Protein AF-A0A7S3IYU3-F1 (afdb_monomer_lite)

pLDDT: mean 88.05, std 10.77, range [40.47, 97.81]

Sequence (136 aa):
SSQEKGIYIIDDISEAPIKENCVISRYINNPLLINGVKFDVRLYVCVTSYDPLRVYVYKEGLARFASEPYTYQTNKSNKFCHLTNYSINKKNEKYIQNLNLETDDEGNKWSLSALSRYLESIGVDMNLLWSRIYDL

Foldseek 3Di:
DPQPPPDADDPDPVPHDPPDDDDDDDAPLDADDDPQADKDKAWDKDFDDVVVTDIDTDPKTKIFTQLDGADRPPCRVPCSRRPRDCSPRVPDPSFDDPPDPVDQQDTGMHMPVNVVVVCVVVPHDVVVVVVVVVVD

Radius of gyration: 17.15 Å; chains: 1; bounding box: 47×29×46 Å

Structure (mmCIF, N/CA/C/O backbone):
data_AF-A0A7S3IYU3-F1
#
_entry.id   AF-A0A7S3IYU3-F1
#
loop_
_atom_site.group_PDB
_atom_site.id
_atom_site.type_symbol
_atom_site.label_atom_id
_atom_site.label_alt_id
_atom_site.label_comp_id
_atom_site.label_asym_id
_atom_site.label_entity_id
_atom_site.label_seq_id
_atom_site.pdbx_PDB_ins_code
_atom_site.Cartn_x
_atom_site.Cartn_y
_atom_site.Cartn_z
_atom_site.occupancy
_atom_site.B_iso_or_equiv
_atom_site.auth_seq_id
_atom_site.auth_comp_id
_atom_site.auth_asym_id
_atom_site.auth_atom_id
_atom_site.pdbx_PDB_model_num
ATOM 1 N N . SER A 1 1 ? -11.537 12.904 -8.319 1.00 40.47 1 SER A N 1
ATOM 2 C CA . SER A 1 1 ? -11.858 13.404 -6.969 1.00 40.47 1 SER A CA 1
ATOM 3 C C . SER A 1 1 ? -10.639 13.183 -6.089 1.00 40.47 1 SER A C 1
ATOM 5 O O . SER A 1 1 ? -10.296 12.037 -5.842 1.00 40.47 1 SER A O 1
ATOM 7 N N . SER A 1 2 ? -9.921 14.247 -5.716 1.00 48.09 2 SER A N 1
ATOM 8 C CA . SER A 1 2 ? -8.618 14.164 -5.017 1.00 48.09 2 SER A CA 1
ATOM 9 C C . SER A 1 2 ? -8.702 14.585 -3.547 1.00 48.09 2 SER A C 1
ATOM 11 O O . SER A 1 2 ? -7.731 15.053 -2.958 1.00 48.09 2 SER A O 1
ATOM 13 N N . GLN A 1 3 ? -9.881 14.437 -2.948 1.00 50.00 3 GLN A N 1
ATOM 14 C CA . GLN A 1 3 ? -10.073 14.504 -1.507 1.00 50.00 3 GLN A CA 1
ATOM 15 C C . GLN A 1 3 ? -10.911 13.287 -1.128 1.00 50.00 3 GLN A C 1
ATOM 17 O O . GLN A 1 3 ? -12.051 13.178 -1.558 1.00 50.00 3 GLN A O 1
ATOM 22 N N . GLU A 1 4 ? -10.331 12.366 -0.359 1.00 60.59 4 GLU A N 1
ATOM 23 C CA . GLU A 1 4 ? -10.843 11.030 0.013 1.00 60.59 4 GLU A CA 1
ATOM 24 C C . GLU A 1 4 ? -12.082 11.064 0.945 1.00 60.59 4 GLU A C 1
ATOM 26 O O . GLU A 1 4 ? -12.274 10.211 1.813 1.00 60.59 4 GLU A O 1
ATOM 31 N N . LYS A 1 5 ? -12.948 12.069 0.779 1.00 61.78 5 LYS A N 1
ATOM 32 C CA . LYS A 1 5 ? -14.342 12.038 1.217 1.00 61.78 5 LYS A CA 1
ATOM 33 C C . LYS A 1 5 ? -15.072 11.081 0.265 1.00 61.78 5 LYS A C 1
ATOM 35 O O . LYS A 1 5 ? -15.147 11.370 -0.923 1.00 61.78 5 LYS A O 1
ATOM 40 N N . GLY A 1 6 ? -15.536 9.936 0.769 1.00 77.38 6 GLY A N 1
ATOM 41 C CA . GLY A 1 6 ? -16.318 8.973 -0.023 1.00 77.38 6 GLY A CA 1
ATOM 42 C C . GLY A 1 6 ? -15.831 7.519 -0.006 1.00 77.38 6 GLY A C 1
ATOM 43 O O . GLY A 1 6 ? -16.389 6.700 -0.724 1.00 77.38 6 GLY A O 1
ATOM 44 N N . ILE A 1 7 ? -14.806 7.173 0.786 1.00 85.94 7 ILE A N 1
ATOM 45 C CA . ILE A 1 7 ? -14.443 5.763 1.015 1.00 85.94 7 ILE A CA 1
ATOM 46 C C . ILE A 1 7 ? -15.186 5.249 2.247 1.00 85.94 7 ILE A C 1
ATOM 48 O O . ILE A 1 7 ? -15.064 5.823 3.339 1.00 85.94 7 ILE A O 1
ATOM 52 N N . TYR A 1 8 ? -15.915 4.154 2.048 1.0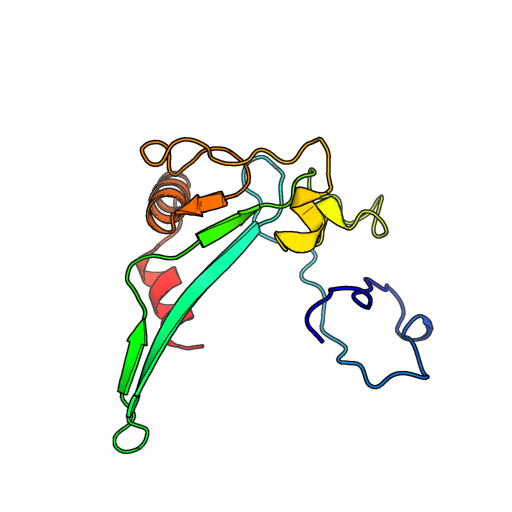0 85.94 8 TYR A N 1
ATOM 53 C CA . TYR A 1 8 ? -16.700 3.455 3.056 1.00 85.94 8 TYR A CA 1
ATOM 54 C C . TYR A 1 8 ? -16.294 1.984 3.081 1.00 85.94 8 TYR A C 1
ATOM 56 O O . TYR A 1 8 ? -15.963 1.405 2.046 1.00 85.94 8 TYR A O 1
ATOM 64 N N . ILE A 1 9 ? -16.305 1.398 4.273 1.00 88.25 9 ILE A N 1
ATOM 65 C CA . ILE A 1 9 ? -16.179 -0.044 4.468 1.00 88.25 9 ILE A CA 1
ATOM 66 C C . ILE A 1 9 ? -17.533 -0.487 4.991 1.00 88.25 9 ILE A C 1
ATOM 68 O O . ILE A 1 9 ? -17.955 -0.011 6.042 1.00 88.25 9 ILE A O 1
ATOM 72 N N . ILE A 1 10 ? -18.194 -1.339 4.220 1.00 87.94 10 ILE A N 1
ATOM 73 C CA . ILE A 1 10 ? -19.538 -1.850 4.484 1.00 87.94 10 ILE A CA 1
ATOM 74 C C . ILE A 1 10 ? -19.477 -3.371 4.584 1.00 87.94 10 ILE A C 1
ATOM 76 O O . ILE A 1 10 ? -18.608 -3.990 3.959 1.00 87.94 10 ILE A O 1
ATOM 80 N N . ASP A 1 11 ? -20.384 -3.957 5.356 1.00 87.62 11 ASP A N 1
ATOM 81 C CA . ASP A 1 11 ? -20.539 -5.415 5.439 1.00 87.62 11 ASP A CA 1
ATOM 82 C C . ASP A 1 11 ? -21.646 -5.931 4.534 1.00 87.62 11 ASP A C 1
ATOM 84 O O . ASP A 1 11 ? -21.527 -7.021 3.973 1.00 87.62 11 ASP A O 1
ATOM 88 N N . ASP A 1 12 ? -22.689 -5.124 4.359 1.00 87.69 12 ASP A N 1
ATOM 89 C CA . ASP A 1 12 ? -23.819 -5.433 3.504 1.00 87.69 12 ASP A CA 1
ATOM 90 C C . ASP A 1 12 ? -23.915 -4.436 2.346 1.00 87.69 12 ASP A C 1
ATOM 92 O O . ASP A 1 12 ? -23.717 -3.230 2.501 1.00 87.69 12 ASP A O 1
ATOM 96 N N . ILE A 1 13 ? -24.240 -4.937 1.156 1.00 87.75 13 ILE A N 1
ATOM 97 C CA . ILE A 1 13 ? -24.372 -4.107 -0.044 1.00 87.75 13 ILE A CA 1
ATOM 98 C C . ILE A 1 13 ? -25.521 -3.095 0.060 1.00 87.75 13 ILE A C 1
ATOM 100 O O . ILE A 1 13 ? -25.493 -2.070 -0.617 1.00 87.75 13 ILE A O 1
ATOM 104 N N . SER A 1 14 ? -26.509 -3.345 0.922 1.00 89.12 14 SER A N 1
ATOM 105 C CA . SER A 1 14 ? -27.594 -2.408 1.224 1.00 89.12 14 SER A CA 1
ATOM 106 C C . SER A 1 14 ? -27.112 -1.121 1.901 1.00 89.12 14 SER A C 1
ATOM 108 O O . SER A 1 14 ? -27.794 -0.102 1.813 1.00 89.12 14 SER A O 1
ATOM 110 N N . GLU A 1 15 ? -25.924 -1.128 2.512 1.00 86.19 15 GLU A N 1
ATOM 111 C CA . GLU A 1 15 ? -25.286 0.064 3.083 1.00 86.19 15 GLU A CA 1
ATOM 112 C C . GLU A 1 15 ? -24.586 0.928 2.018 1.00 86.19 15 GLU A C 1
ATOM 114 O O . GLU A 1 15 ? -24.162 2.051 2.307 1.00 86.19 15 GLU A O 1
ATOM 119 N N . ALA A 1 16 ? -24.433 0.426 0.786 1.00 84.94 16 ALA A N 1
ATOM 120 C CA . ALA A 1 16 ? -23.765 1.163 -0.276 1.00 84.94 16 ALA A CA 1
ATOM 121 C C . ALA A 1 16 ? -24.558 2.434 -0.652 1.00 84.94 16 ALA A C 1
ATOM 123 O O . ALA A 1 16 ? -25.787 2.400 -0.762 1.00 84.94 16 ALA A O 1
ATOM 124 N N . PRO A 1 17 ? -23.884 3.571 -0.905 1.00 79.75 17 PRO A N 1
ATOM 125 C CA . PRO A 1 17 ? -24.559 4.804 -1.294 1.00 79.75 17 PRO A CA 1
ATOM 126 C C . PRO A 1 17 ? -25.196 4.667 -2.688 1.00 79.75 17 PRO A C 1
ATOM 128 O O . PRO A 1 17 ? -24.528 4.768 -3.711 1.00 79.75 17 PRO A O 1
ATOM 131 N N . ILE A 1 18 ? -26.519 4.484 -2.729 1.00 75.50 18 ILE A N 1
ATOM 132 C CA . ILE A 1 18 ? -27.304 4.227 -3.957 1.00 75.50 18 ILE A CA 1
ATOM 133 C C . ILE A 1 18 ? -27.343 5.444 -4.906 1.00 75.50 18 ILE A C 1
ATOM 135 O O . ILE A 1 18 ? -27.581 5.308 -6.102 1.00 75.50 18 ILE A O 1
ATOM 139 N N . LYS A 1 19 ? -27.128 6.658 -4.383 1.00 74.38 19 LYS A N 1
ATOM 140 C CA . LYS A 1 19 ? -27.276 7.917 -5.138 1.00 74.38 19 LYS A CA 1
ATOM 141 C C . LYS A 1 19 ? -25.992 8.407 -5.811 1.00 74.38 19 LYS A C 1
ATOM 143 O O . LYS A 1 19 ? -26.024 9.438 -6.478 1.00 74.38 19 LYS A O 1
ATOM 148 N N . GLU A 1 20 ? -24.881 7.699 -5.639 1.00 78.06 20 GLU A N 1
ATOM 149 C CA . GLU A 1 20 ? -23.580 8.088 -6.178 1.00 78.06 20 GLU A CA 1
ATOM 150 C C . GLU A 1 20 ? -23.026 6.977 -7.071 1.00 78.06 20 GLU A C 1
ATOM 152 O O . GLU A 1 20 ? -23.091 5.796 -6.732 1.00 78.06 20 GLU A O 1
ATOM 157 N N . ASN A 1 21 ? -22.442 7.353 -8.212 1.00 85.31 21 ASN A N 1
ATOM 158 C CA . ASN A 1 21 ? -21.671 6.408 -9.015 1.00 85.31 21 ASN A CA 1
ATOM 159 C C . ASN A 1 21 ? -20.453 5.966 -8.198 1.00 85.31 21 ASN A C 1
ATOM 161 O O . ASN A 1 21 ? -19.535 6.757 -7.970 1.00 85.31 21 ASN A O 1
ATOM 165 N N . CYS A 1 22 ? -20.446 4.708 -7.765 1.00 86.88 22 CYS A N 1
ATOM 166 C CA . CYS A 1 22 ? -19.383 4.136 -6.950 1.00 86.88 22 CYS A CA 1
ATOM 167 C C . CYS A 1 22 ? -18.849 2.831 -7.549 1.00 86.88 22 CYS A C 1
ATOM 169 O O . CYS A 1 22 ? -19.486 2.189 -8.384 1.00 86.88 22 CYS A O 1
ATOM 171 N N . VAL A 1 23 ? -17.648 2.450 -7.114 1.00 89.44 23 VAL A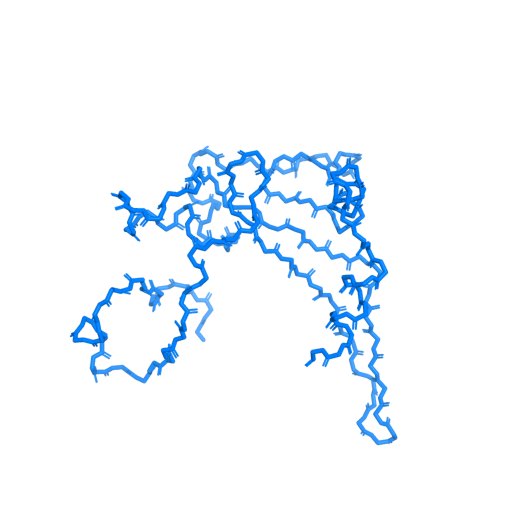 N 1
ATOM 172 C CA . VAL A 1 23 ? -17.060 1.138 -7.392 1.00 89.44 23 VAL A CA 1
ATOM 173 C C . VAL A 1 23 ? -17.092 0.340 -6.100 1.00 89.44 23 VAL A C 1
ATOM 175 O O . VAL A 1 23 ? -16.547 0.780 -5.087 1.00 89.44 23 VAL A O 1
ATOM 178 N N . ILE A 1 24 ? -17.706 -0.840 -6.145 1.00 90.44 24 ILE A N 1
ATOM 179 C CA . ILE A 1 24 ? -17.683 -1.797 -5.040 1.00 90.44 24 ILE A CA 1
ATOM 180 C C . ILE A 1 24 ? -16.527 -2.761 -5.284 1.00 90.44 24 ILE A C 1
ATOM 182 O O . ILE A 1 24 ? -16.424 -3.371 -6.347 1.00 90.44 24 ILE A O 1
ATOM 186 N N . SER A 1 25 ? -15.649 -2.894 -4.294 1.00 91.81 25 SER A N 1
ATOM 187 C CA . SER A 1 25 ? -14.517 -3.815 -4.339 1.00 91.81 25 SER A CA 1
ATOM 188 C C . SER A 1 25 ? -14.454 -4.620 -3.053 1.00 91.81 25 SER A C 1
ATOM 190 O O . SER A 1 25 ? -14.699 -4.095 -1.964 1.00 91.81 25 SER A O 1
ATOM 192 N N . ARG A 1 26 ? -14.115 -5.905 -3.178 1.00 92.75 26 ARG A N 1
ATOM 193 C CA . ARG A 1 26 ? -13.939 -6.785 -2.025 1.00 92.75 26 ARG A CA 1
ATOM 194 C C . ARG A 1 26 ? -12.808 -6.249 -1.151 1.00 92.75 26 ARG A C 1
ATOM 196 O O . ARG A 1 26 ? -11.662 -6.152 -1.587 1.00 92.75 26 ARG A O 1
ATOM 203 N N . TYR A 1 27 ? -13.128 -5.964 0.104 1.00 92.44 27 TYR A N 1
ATOM 204 C CA . TYR A 1 27 ? -12.145 -5.512 1.073 1.00 92.44 27 TYR A CA 1
ATOM 205 C C . TYR A 1 27 ? -11.184 -6.649 1.461 1.00 92.44 27 TYR A C 1
ATOM 207 O O . TYR A 1 27 ? -11.611 -7.750 1.809 1.00 92.44 27 TYR A O 1
ATOM 215 N N . ILE A 1 28 ? -9.876 -6.382 1.423 1.00 93.31 28 ILE A N 1
ATOM 216 C CA . ILE A 1 28 ? -8.845 -7.320 1.890 1.00 93.31 28 ILE A CA 1
ATOM 217 C C . ILE A 1 28 ? -8.801 -7.243 3.419 1.00 93.31 28 ILE A C 1
ATOM 219 O O . ILE A 1 28 ? -8.200 -6.332 3.991 1.00 93.31 28 ILE A O 1
ATOM 223 N N . ASN A 1 29 ? -9.480 -8.184 4.076 1.00 92.31 29 ASN A N 1
ATOM 224 C CA . ASN A 1 29 ? -9.652 -8.205 5.529 1.00 92.31 29 ASN A CA 1
ATOM 225 C C . ASN A 1 29 ? -8.469 -8.816 6.296 1.00 92.31 29 ASN A C 1
ATOM 227 O O . ASN A 1 29 ? -8.291 -8.465 7.462 1.00 92.31 29 ASN A O 1
ATOM 231 N N . ASN A 1 30 ? -7.647 -9.643 5.644 1.00 94.06 30 ASN A N 1
ATOM 232 C CA . ASN A 1 30 ? -6.422 -10.232 6.193 1.00 94.06 30 ASN A CA 1
ATOM 233 C C . ASN A 1 30 ? -5.163 -9.723 5.449 1.00 94.06 30 ASN A C 1
ATOM 235 O O . ASN A 1 30 ? -4.551 -10.484 4.697 1.00 94.06 30 ASN A O 1
ATOM 239 N N . PRO A 1 31 ? -4.818 -8.424 5.555 1.00 95.19 31 PRO A N 1
ATOM 240 C CA . PRO A 1 31 ? -3.606 -7.887 4.945 1.00 95.19 31 PRO A CA 1
ATOM 241 C C . PRO A 1 31 ? -2.355 -8.335 5.713 1.00 95.19 31 PRO A C 1
ATOM 243 O O . PRO A 1 31 ? -2.416 -8.598 6.913 1.00 95.19 31 PRO A O 1
ATOM 246 N N . LEU A 1 32 ? -1.200 -8.338 5.041 1.00 95.12 32 LEU A N 1
ATOM 247 C CA . LEU A 1 32 ? 0.084 -8.397 5.739 1.00 95.12 32 LEU A CA 1
ATOM 248 C C . LEU A 1 32 ? 0.232 -7.147 6.621 1.00 95.12 32 LEU A C 1
ATOM 250 O O . LEU A 1 32 ? -0.038 -6.030 6.173 1.00 95.12 32 LEU A O 1
ATOM 254 N N . LEU A 1 33 ? 0.654 -7.347 7.867 1.00 95.62 33 LEU A N 1
ATOM 255 C CA . LEU A 1 33 ? 0.873 -6.284 8.843 1.00 95.62 33 LEU A CA 1
ATOM 256 C C . LEU A 1 33 ? 2.352 -6.217 9.206 1.00 95.62 33 LEU A C 1
ATOM 258 O O . LEU A 1 33 ? 2.999 -7.248 9.368 1.00 95.62 33 LEU A O 1
ATOM 262 N N . ILE A 1 34 ? 2.853 -5.005 9.403 1.00 94.69 34 ILE A N 1
ATOM 263 C CA . ILE A 1 34 ? 4.183 -4.749 9.962 1.00 94.69 34 ILE A CA 1
ATOM 264 C C . ILE A 1 34 ? 3.949 -3.988 11.255 1.00 94.69 34 ILE A C 1
ATOM 266 O O . ILE A 1 34 ? 3.210 -3.008 11.259 1.00 94.69 34 ILE A O 1
ATOM 270 N N . ASN A 1 35 ? 4.498 -4.475 12.368 1.00 92.12 35 ASN A N 1
ATOM 271 C CA . ASN A 1 35 ? 4.277 -3.896 13.701 1.00 92.12 35 ASN A CA 1
ATOM 272 C C . ASN A 1 35 ? 2.784 -3.688 14.042 1.00 92.12 35 ASN A C 1
ATOM 274 O O . ASN A 1 35 ? 2.404 -2.732 14.713 1.00 92.12 35 ASN A O 1
ATOM 278 N N . GLY A 1 36 ? 1.916 -4.577 13.544 1.00 93.62 36 GLY A N 1
ATOM 279 C CA . GLY A 1 36 ? 0.471 -4.533 13.781 1.00 93.62 36 GLY A CA 1
ATOM 280 C C . GLY A 1 36 ? -0.297 -3.467 12.991 1.00 93.62 36 GLY A C 1
ATOM 281 O O . GLY A 1 36 ? -1.507 -3.351 13.177 1.00 93.62 36 GLY A O 1
ATOM 282 N N . VAL A 1 37 ? 0.348 -2.710 12.098 1.00 95.19 37 VAL A N 1
ATOM 283 C CA . VAL A 1 37 ? -0.312 -1.700 11.253 1.00 95.19 37 VAL A CA 1
ATOM 284 C C . VAL A 1 37 ? -0.412 -2.156 9.797 1.00 95.19 37 VAL A C 1
ATOM 286 O O . VAL A 1 37 ? 0.432 -2.893 9.282 1.00 95.19 37 VAL A O 1
ATOM 289 N N . LYS A 1 38 ? -1.479 -1.716 9.122 1.00 96.06 38 LYS A N 1
ATOM 290 C CA . LYS A 1 38 ? -1.696 -1.956 7.690 1.00 96.06 38 LYS A CA 1
ATOM 291 C C . LYS A 1 38 ? -0.803 -1.034 6.866 1.00 96.06 38 LYS A C 1
ATOM 293 O O . LYS A 1 38 ? -0.587 0.116 7.246 1.00 96.06 38 LYS A O 1
ATOM 298 N N . PHE A 1 39 ? -0.355 -1.500 5.705 1.00 96.50 39 PHE A N 1
ATOM 299 C CA . PHE A 1 39 ? 0.390 -0.679 4.758 1.00 96.50 39 PHE A CA 1
ATOM 300 C C . PHE A 1 39 ? -0.003 -0.965 3.308 1.00 96.50 39 PHE A C 1
ATOM 302 O O . PHE A 1 39 ? -0.644 -1.971 3.003 1.00 96.50 39 PHE A O 1
ATOM 309 N N . ASP A 1 40 ? 0.361 -0.046 2.419 1.00 96.62 40 ASP A N 1
ATOM 310 C CA . ASP A 1 40 ? 0.349 -0.257 0.973 1.00 96.62 40 ASP A CA 1
ATOM 311 C C . ASP A 1 40 ? 1.706 0.105 0.365 1.00 96.62 40 ASP A C 1
ATOM 313 O O . ASP A 1 40 ? 2.494 0.821 0.987 1.00 96.62 40 ASP A O 1
ATOM 317 N N . VAL A 1 41 ? 1.954 -0.363 -0.859 1.00 95.31 41 VAL A N 1
ATOM 318 C CA . VAL A 1 41 ? 3.159 -0.034 -1.624 1.00 95.31 41 VAL A CA 1
ATOM 319 C C . VAL A 1 41 ? 2.788 0.848 -2.811 1.00 95.31 41 VAL A C 1
ATOM 321 O O . VAL A 1 41 ? 1.936 0.507 -3.632 1.00 95.31 41 VAL A O 1
ATOM 324 N N . ARG A 1 42 ? 3.463 1.991 -2.926 1.00 95.38 42 ARG A N 1
ATOM 325 C CA . ARG A 1 42 ? 3.425 2.864 -4.093 1.00 95.38 42 ARG A CA 1
ATOM 326 C C . ARG A 1 42 ? 4.653 2.615 -4.954 1.00 95.38 42 ARG A C 1
ATOM 328 O O . ARG A 1 42 ? 5.758 2.991 -4.574 1.00 95.38 42 ARG A O 1
ATOM 335 N N . LEU A 1 43 ? 4.418 2.066 -6.138 1.00 95.69 43 LEU A N 1
ATOM 336 C CA . LEU A 1 43 ? 5.414 1.945 -7.194 1.00 95.69 43 LEU A CA 1
ATOM 337 C C . LEU A 1 43 ? 5.274 3.102 -8.183 1.00 95.69 43 LEU A C 1
ATOM 339 O O . LEU A 1 43 ? 4.169 3.602 -8.415 1.00 95.69 43 LEU A O 1
ATOM 343 N N . TYR A 1 44 ? 6.396 3.526 -8.755 1.00 95.50 44 TYR A N 1
ATOM 344 C CA . TYR A 1 44 ? 6.428 4.534 -9.808 1.00 95.50 44 TYR A CA 1
ATOM 345 C C . TYR A 1 44 ? 6.708 3.854 -11.141 1.00 95.50 44 TYR A C 1
ATOM 347 O O . TYR A 1 44 ? 7.681 3.116 -11.272 1.00 95.50 44 TYR A O 1
ATOM 355 N N . VAL A 1 45 ? 5.853 4.109 -12.127 1.00 96.25 45 VAL A N 1
ATOM 356 C CA . VAL A 1 45 ? 5.943 3.510 -13.459 1.00 96.25 45 VAL A CA 1
ATOM 357 C C . VAL A 1 45 ? 5.959 4.623 -14.502 1.00 96.25 45 VAL A C 1
ATOM 359 O O . VAL A 1 45 ? 5.153 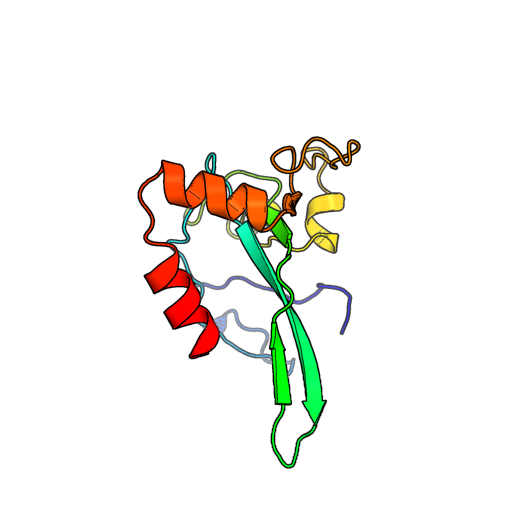5.550 -14.434 1.00 96.25 45 VAL A O 1
ATOM 362 N N . CYS A 1 46 ? 6.884 4.546 -15.455 1.00 96.94 46 CYS A N 1
ATOM 363 C CA . CYS A 1 46 ? 7.009 5.463 -16.580 1.00 96.94 46 CYS A CA 1
ATOM 364 C C . CYS A 1 46 ? 6.716 4.716 -17.881 1.00 96.94 46 CYS A C 1
ATOM 366 O O . CYS A 1 46 ? 7.394 3.743 -18.208 1.00 96.94 46 CYS A O 1
ATOM 368 N N . VAL A 1 47 ? 5.715 5.177 -18.628 1.00 97.19 47 VAL A N 1
ATOM 369 C CA . VAL A 1 47 ? 5.399 4.665 -19.965 1.00 97.19 47 VAL A CA 1
ATOM 370 C C . VAL A 1 47 ? 5.925 5.670 -20.978 1.00 97.19 47 VAL A C 1
ATOM 372 O O . VAL A 1 47 ? 5.463 6.809 -21.010 1.00 97.19 47 VAL A O 1
ATOM 375 N N . THR A 1 48 ? 6.911 5.277 -21.782 1.00 97.81 48 THR A N 1
ATOM 376 C CA . THR A 1 48 ? 7.568 6.195 -22.734 1.00 97.81 48 THR A CA 1
ATOM 377 C C . THR A 1 48 ? 7.109 5.998 -24.171 1.00 97.81 48 THR A C 1
ATOM 379 O O . THR A 1 48 ? 7.343 6.853 -25.021 1.00 97.81 48 THR A O 1
ATOM 382 N N . SER A 1 49 ? 6.471 4.870 -24.468 1.00 97.25 49 SER A N 1
ATOM 383 C CA . SER A 1 49 ? 5.992 4.536 -25.802 1.00 97.25 49 SER A CA 1
ATOM 384 C C . SER A 1 49 ? 4.842 3.547 -25.680 1.00 97.25 49 SER A C 1
ATOM 386 O O . SER A 1 49 ? 4.864 2.693 -24.796 1.00 97.25 49 SER A O 1
ATOM 388 N N . TYR A 1 50 ? 3.840 3.682 -26.544 1.00 95.56 50 TYR A N 1
ATOM 389 C CA . TYR A 1 50 ? 2.707 2.754 -26.629 1.00 95.56 50 TYR A CA 1
ATOM 390 C C . TYR A 1 50 ? 2.836 1.800 -27.818 1.00 95.56 50 TYR A C 1
ATOM 392 O O . TYR A 1 50 ? 2.279 0.708 -27.777 1.00 95.56 50 TYR A O 1
ATOM 400 N N . ASP A 1 51 ? 3.599 2.194 -28.841 1.00 94.06 51 ASP A N 1
ATOM 401 C CA . ASP A 1 51 ? 3.864 1.386 -30.026 1.00 94.06 51 ASP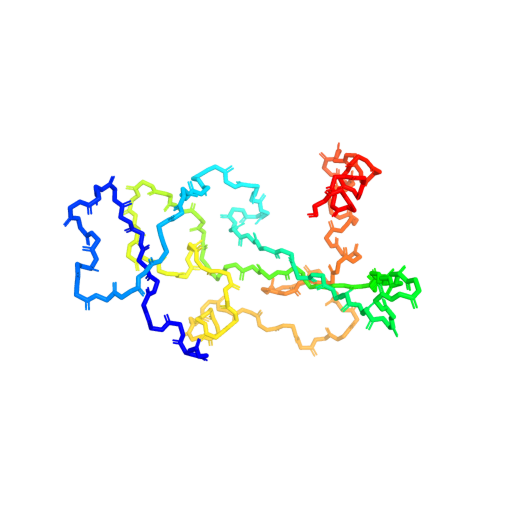 A CA 1
ATOM 402 C C . ASP A 1 51 ? 5.311 1.619 -30.525 1.00 94.06 51 ASP A C 1
ATOM 404 O O . ASP A 1 51 ? 5.605 2.670 -31.105 1.00 94.06 51 ASP A O 1
ATOM 408 N N . PRO A 1 52 ? 6.255 0.701 -30.235 1.00 95.44 52 PRO A N 1
ATOM 409 C CA . PRO A 1 52 ? 6.074 -0.465 -29.369 1.00 95.44 52 PRO A CA 1
ATOM 410 C C . PRO A 1 52 ? 5.915 -0.046 -27.900 1.00 95.44 52 PRO A C 1
ATOM 412 O O . PRO A 1 52 ? 6.539 0.917 -27.449 1.00 95.44 52 PRO A O 1
ATOM 415 N N . LEU A 1 53 ? 5.117 -0.791 -27.132 1.00 96.62 53 LEU A N 1
ATOM 416 C CA . LEU A 1 53 ? 4.914 -0.527 -25.707 1.00 96.62 53 LEU A CA 1
ATOM 417 C C . LEU A 1 53 ? 6.248 -0.580 -24.942 1.00 96.62 53 LEU A C 1
ATOM 419 O O . LEU A 1 53 ? 6.969 -1.578 -24.985 1.00 96.62 53 LEU A O 1
ATOM 423 N N . ARG A 1 54 ? 6.572 0.498 -24.221 1.00 97.19 54 ARG A N 1
ATOM 424 C CA . ARG A 1 54 ? 7.748 0.598 -23.347 1.00 97.19 54 ARG A CA 1
ATOM 425 C C . ARG A 1 54 ? 7.342 1.126 -21.9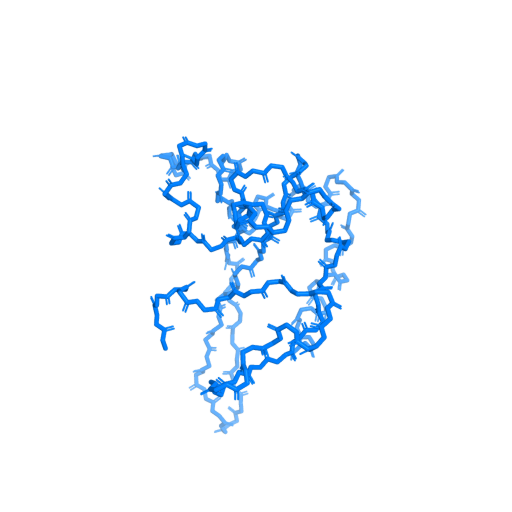80 1.00 97.19 54 ARG A C 1
ATOM 427 O O . ARG A 1 54 ? 6.939 2.284 -21.851 1.00 97.19 54 ARG A O 1
ATOM 434 N N . VAL A 1 55 ? 7.491 0.272 -20.971 1.00 96.62 55 VAL A N 1
ATOM 435 C CA . VAL A 1 55 ? 7.128 0.529 -19.574 1.00 96.62 55 VAL A CA 1
ATOM 436 C C . VAL A 1 55 ? 8.356 0.318 -18.693 1.00 96.62 55 VAL A C 1
ATOM 438 O O . VAL A 1 55 ? 9.060 -0.678 -18.832 1.00 96.62 55 VAL A O 1
ATOM 441 N N . TYR A 1 56 ? 8.614 1.254 -17.784 1.00 95.06 56 TYR A N 1
ATOM 442 C CA . TYR A 1 56 ? 9.739 1.228 -16.854 1.00 95.06 56 TYR A CA 1
ATOM 443 C C . TYR A 1 56 ? 9.212 1.346 -15.432 1.00 95.06 56 TYR A C 1
ATOM 445 O O . TYR A 1 56 ? 8.544 2.325 -15.105 1.00 95.06 56 TYR A O 1
ATOM 453 N N . VAL A 1 57 ? 9.541 0.385 -14.574 1.00 95.12 57 VAL A N 1
ATOM 454 C CA . VAL A 1 57 ? 9.278 0.479 -13.135 1.00 95.12 57 VAL A CA 1
ATOM 455 C C . VAL A 1 57 ? 10.503 1.099 -12.472 1.00 95.12 57 VAL A C 1
ATOM 457 O O . VAL A 1 57 ? 11.632 0.655 -12.687 1.00 95.12 57 VAL A O 1
ATOM 460 N N . TYR A 1 58 ? 10.301 2.169 -11.710 1.00 95.44 58 TYR A N 1
ATOM 461 C CA . TYR A 1 58 ? 11.379 2.801 -10.964 1.00 95.44 58 TYR A CA 1
ATOM 462 C C . TYR A 1 58 ? 11.861 1.871 -9.848 1.00 95.44 58 TYR A C 1
ATOM 464 O O . TYR A 1 58 ? 11.067 1.157 -9.241 1.00 95.44 58 TYR A O 1
ATOM 472 N N . LYS A 1 59 ? 13.169 1.895 -9.572 1.00 91.31 59 LYS A N 1
ATOM 473 C CA . LYS A 1 59 ? 13.791 1.000 -8.581 1.00 91.31 59 LYS A CA 1
ATOM 474 C C . LYS A 1 59 ? 13.341 1.280 -7.150 1.00 91.31 59 LYS A C 1
ATOM 476 O O . LYS A 1 59 ? 13.410 0.392 -6.313 1.00 91.31 59 LYS A O 1
ATOM 481 N N . GLU A 1 60 ? 12.896 2.505 -6.886 1.00 93.25 60 GLU A N 1
ATOM 482 C CA . GLU A 1 60 ? 12.373 2.911 -5.589 1.00 93.25 60 GLU A CA 1
ATOM 483 C C . GLU A 1 60 ? 10.868 3.153 -5.619 1.00 93.25 60 GLU A C 1
ATOM 485 O O . GLU A 1 60 ? 10.243 3.370 -6.660 1.00 93.25 60 GLU A O 1
ATOM 490 N N . GLY A 1 61 ? 10.298 3.152 -4.424 1.00 93.06 61 GLY A N 1
ATOM 491 C CA . GLY A 1 61 ? 8.884 3.352 -4.161 1.00 93.06 61 GLY A CA 1
ATOM 492 C C . GLY A 1 61 ? 8.674 3.800 -2.722 1.00 93.06 61 GLY A C 1
ATOM 493 O O . GLY A 1 61 ? 9.625 4.133 -2.017 1.00 93.06 61 GLY A O 1
ATOM 494 N N . LEU A 1 62 ? 7.418 3.815 -2.284 1.00 93.50 62 LEU A N 1
ATOM 495 C CA . LEU A 1 62 ? 7.067 4.166 -0.910 1.00 93.50 62 LEU A CA 1
ATOM 496 C C . LEU A 1 62 ? 6.157 3.103 -0.312 1.00 93.50 62 LEU A C 1
ATOM 498 O O . LEU A 1 62 ? 5.081 2.848 -0.852 1.00 93.50 62 LEU A O 1
ATOM 502 N N . ALA A 1 63 ? 6.530 2.558 0.839 1.00 94.81 63 ALA A N 1
ATOM 503 C CA . ALA A 1 63 ? 5.583 1.870 1.701 1.00 94.81 63 ALA A CA 1
ATOM 504 C C . ALA A 1 63 ? 4.885 2.909 2.584 1.00 94.81 63 ALA A C 1
ATOM 506 O O . ALA A 1 63 ? 5.538 3.752 3.200 1.00 94.81 63 ALA A O 1
ATOM 507 N N . ARG A 1 64 ? 3.554 2.899 2.620 1.00 95.12 64 ARG A N 1
ATOM 508 C CA . ARG A 1 64 ? 2.748 3.876 3.363 1.00 95.12 64 ARG A CA 1
ATOM 509 C C . ARG A 1 64 ? 1.959 3.155 4.433 1.00 95.12 64 ARG A C 1
ATOM 511 O O . ARG A 1 64 ? 1.107 2.330 4.108 1.00 95.12 64 ARG A O 1
ATOM 518 N N . PHE A 1 65 ? 2.226 3.490 5.685 1.00 95.31 65 PHE A N 1
ATOM 519 C CA . PHE A 1 65 ? 1.619 2.834 6.832 1.00 95.31 65 PHE A CA 1
ATOM 520 C C . PHE A 1 65 ? 0.426 3.630 7.347 1.00 95.31 65 PHE A C 1
ATOM 522 O O . PHE A 1 65 ? 0.427 4.864 7.374 1.00 95.31 65 PHE A O 1
ATOM 529 N N . ALA A 1 66 ? -0.587 2.898 7.792 1.00 95.00 66 ALA A N 1
ATOM 530 C CA . ALA A 1 66 ? -1.669 3.420 8.605 1.00 95.00 66 ALA A CA 1
ATOM 531 C C . ALA A 1 66 ? -1.109 3.924 9.952 1.00 95.00 66 ALA A C 1
ATOM 533 O O . ALA A 1 66 ? -0.121 3.383 10.452 1.00 95.00 66 ALA A O 1
ATOM 534 N N . SER A 1 67 ? -1.702 4.967 10.533 1.00 93.81 67 SER A N 1
ATOM 535 C CA . SER A 1 67 ? -1.232 5.550 11.800 1.00 93.81 67 SER A CA 1
ATOM 536 C C . SER A 1 67 ? -1.768 4.832 13.037 1.00 93.81 67 SER A C 1
ATOM 538 O O . SER A 1 67 ? -1.369 5.164 14.151 1.00 93.81 67 SER A O 1
ATOM 540 N N . GLU A 1 68 ? -2.676 3.867 12.868 1.00 93.81 68 GLU A N 1
ATOM 541 C CA . GLU A 1 68 ? -3.228 3.075 13.967 1.00 93.81 68 GLU A CA 1
ATOM 542 C C . GLU A 1 68 ? -3.183 1.562 13.714 1.00 93.81 68 GLU A C 1
ATOM 544 O O . GLU A 1 68 ? -3.278 1.130 12.559 1.00 93.81 68 GLU A O 1
ATOM 549 N N . PRO A 1 69 ? -3.080 0.745 14.787 1.00 93.81 69 PRO A N 1
ATOM 550 C CA . PRO A 1 69 ? -3.110 -0.711 14.694 1.00 93.81 69 PRO A CA 1
ATOM 551 C C . PRO A 1 69 ? -4.338 -1.233 13.952 1.00 93.81 69 PRO A C 1
ATOM 553 O O . PRO A 1 69 ? -5.471 -0.792 14.172 1.00 93.81 69 PRO A O 1
ATOM 556 N N . TYR A 1 70 ? -4.110 -2.206 13.077 1.00 93.88 70 TYR A N 1
ATOM 557 C CA . TYR A 1 70 ? -5.148 -2.788 12.247 1.00 93.88 70 TYR A CA 1
ATOM 558 C C . TYR A 1 70 ? -6.120 -3.630 13.074 1.00 93.88 70 TYR A C 1
ATOM 560 O O . TYR A 1 70 ? -5.728 -4.589 13.734 1.00 93.88 70 TYR A O 1
ATOM 568 N N . THR A 1 71 ? -7.410 -3.303 12.998 1.00 88.06 71 THR A N 1
ATOM 569 C CA . THR A 1 71 ? -8.475 -4.061 13.662 1.00 88.06 71 THR A CA 1
ATOM 570 C C . THR A 1 71 ? -9.693 -4.158 12.745 1.00 88.06 71 THR A C 1
ATOM 572 O O . THR A 1 71 ? -10.396 -3.184 12.516 1.00 88.06 71 THR A O 1
ATOM 575 N N . TYR A 1 72 ? -9.957 -5.341 12.178 1.00 76.88 72 TYR A N 1
ATOM 576 C CA . TYR A 1 72 ? -11.082 -5.514 11.245 1.00 76.88 72 TYR A CA 1
ATOM 577 C C . TYR A 1 72 ? -12.448 -5.617 11.939 1.00 76.88 72 TYR A C 1
ATOM 579 O O . TYR A 1 72 ? -13.454 -5.151 11.412 1.00 76.88 72 TYR A O 1
ATOM 587 N N . GLN A 1 73 ? -12.491 -6.248 13.111 1.00 69.38 73 GLN A N 1
ATOM 588 C CA . GLN A 1 73 ? -13.743 -6.678 13.742 1.00 69.38 73 GLN A CA 1
ATOM 589 C C . GLN A 1 73 ? -14.387 -5.603 14.620 1.00 69.38 73 GLN A C 1
ATOM 591 O O . GLN A 1 73 ? -15.601 -5.603 14.784 1.00 69.38 73 GLN A O 1
ATOM 596 N N . THR A 1 74 ? -13.595 -4.699 15.195 1.00 61.78 74 THR A N 1
ATOM 597 C CA . THR A 1 74 ? -14.056 -3.835 16.289 1.00 61.78 74 THR A CA 1
ATOM 598 C C . THR A 1 74 ? -14.352 -2.403 15.868 1.00 61.78 74 THR A C 1
ATOM 600 O O . THR A 1 74 ? -15.148 -1.750 16.537 1.00 61.78 74 THR A O 1
ATOM 603 N N . ASN A 1 75 ? -13.735 -1.878 14.800 1.00 68.75 75 ASN A N 1
ATOM 604 C CA . ASN A 1 75 ? -13.855 -0.450 14.503 1.00 68.75 75 ASN A CA 1
ATOM 605 C C . ASN A 1 75 ? -13.656 -0.069 13.022 1.00 68.75 75 ASN A C 1
ATOM 607 O O . ASN A 1 75 ? -12.701 0.620 12.667 1.00 68.75 75 ASN A O 1
ATOM 611 N N . LYS A 1 76 ? -14.609 -0.446 12.157 1.00 75.69 76 LYS A N 1
ATOM 612 C CA . LYS A 1 76 ? -14.593 -0.114 10.713 1.00 75.69 76 LYS A CA 1
ATOM 613 C C . LYS A 1 76 ? -14.720 1.379 10.407 1.00 75.69 76 LYS A C 1
ATOM 615 O O . LYS A 1 76 ? -14.360 1.820 9.316 1.00 75.69 76 LYS A O 1
ATOM 620 N N . SER A 1 77 ? -15.210 2.170 11.363 1.00 79.94 77 SER A N 1
ATOM 621 C CA . SER A 1 77 ? -15.285 3.627 11.226 1.00 79.94 77 SER A CA 1
ATOM 622 C C . SER A 1 77 ? -13.923 4.300 11.428 1.00 79.94 77 SER A C 1
ATOM 624 O O . SER A 1 77 ? -13.725 5.425 10.955 1.00 79.94 77 SER A O 1
ATOM 626 N N . ASN A 1 78 ? -12.958 3.609 12.049 1.00 86.44 78 ASN A N 1
ATOM 627 C CA . ASN A 1 78 ? -11.600 4.104 12.205 1.00 86.44 78 ASN A CA 1
ATOM 628 C C . ASN A 1 78 ? -10.826 4.052 10.882 1.00 86.44 78 ASN A C 1
ATOM 630 O O . ASN A 1 78 ? -10.139 3.094 10.530 1.00 86.44 78 ASN A O 1
ATOM 634 N N . LYS A 1 79 ? -10.887 5.156 10.144 1.00 88.62 79 LYS A N 1
ATOM 635 C CA . LYS A 1 79 ? -10.186 5.298 8.865 1.00 88.62 79 LYS A CA 1
ATOM 636 C C . LYS A 1 79 ? -8.663 5.233 9.002 1.00 88.62 79 LYS A C 1
ATOM 638 O O . LYS A 1 79 ? -8.007 4.890 8.025 1.00 88.62 79 LYS A O 1
ATOM 643 N N . PHE A 1 80 ? -8.109 5.527 10.179 1.00 90.81 80 PHE A N 1
ATOM 644 C CA . PHE A 1 80 ? -6.665 5.592 10.411 1.00 90.81 80 PHE A CA 1
ATOM 645 C C . PHE A 1 80 ? -5.983 4.229 10.545 1.00 90.81 80 PHE A C 1
ATOM 647 O O . PHE A 1 80 ? -4.758 4.180 10.526 1.00 90.81 80 PHE A O 1
ATOM 654 N N . CYS A 1 81 ? -6.740 3.133 10.666 1.00 92.50 81 CYS A N 1
ATOM 655 C CA . CYS A 1 81 ? -6.195 1.772 10.622 1.00 92.50 81 CYS A CA 1
ATOM 656 C C . CYS A 1 81 ? -6.488 1.062 9.287 1.00 92.50 81 CYS A C 1
ATOM 658 O O . CYS A 1 81 ? -5.738 0.183 8.859 1.00 92.50 81 CYS A O 1
ATOM 660 N N . HIS A 1 82 ? -7.566 1.448 8.595 1.00 92.19 82 HIS A N 1
ATOM 661 C CA . HIS A 1 82 ? -7.990 0.807 7.349 1.00 92.19 82 HIS A CA 1
ATOM 662 C C . HIS A 1 82 ? -7.453 1.466 6.079 1.00 92.19 82 HIS A C 1
ATOM 664 O O . HIS A 1 82 ? -7.250 0.772 5.073 1.00 92.19 82 HIS A O 1
ATOM 670 N N . LEU A 1 83 ? -7.260 2.785 6.109 1.00 92.25 83 LEU A N 1
ATOM 671 C CA . LEU A 1 83 ? -6.791 3.580 4.981 1.00 92.25 83 LEU A CA 1
ATOM 672 C C . LEU A 1 83 ? -5.353 4.008 5.250 1.00 92.25 83 LEU A C 1
ATOM 674 O O . LEU A 1 83 ? -5.039 4.549 6.302 1.00 92.25 83 LEU A O 1
ATOM 678 N N . THR A 1 84 ? -4.482 3.786 4.278 1.00 92.88 84 THR A N 1
ATOM 679 C CA . THR A 1 84 ? -3.031 4.047 4.334 1.00 92.88 84 THR A CA 1
ATOM 680 C C . THR A 1 84 ? -2.661 5.367 3.650 1.00 92.88 84 THR A C 1
ATOM 682 O O . THR A 1 84 ? -1.497 5.750 3.533 1.00 92.88 84 THR A O 1
ATOM 685 N N . ASN A 1 85 ? -3.665 6.109 3.183 1.00 90.94 85 ASN A N 1
ATOM 686 C CA . ASN A 1 85 ? -3.489 7.364 2.475 1.00 90.94 85 ASN A CA 1
ATOM 687 C C . ASN A 1 85 ? -2.853 8.424 3.379 1.00 90.94 85 ASN A C 1
ATOM 689 O O . ASN A 1 85 ? -3.313 8.680 4.495 1.00 90.94 85 ASN A O 1
ATOM 693 N N . TYR A 1 86 ? -1.831 9.106 2.861 1.00 87.31 86 TYR A N 1
ATOM 694 C CA . TYR A 1 86 ? -1.142 10.173 3.585 1.00 87.31 86 TYR A CA 1
ATOM 695 C C . TYR A 1 86 ? -2.086 11.326 3.962 1.00 87.31 86 TYR A C 1
ATOM 697 O O . TYR A 1 86 ? -2.014 11.840 5.070 1.00 87.31 86 TYR A O 1
ATOM 705 N N . SER A 1 87 ? -3.001 11.719 3.072 1.00 86.19 87 SER A N 1
ATOM 706 C CA . SER A 1 87 ? -3.990 12.786 3.302 1.00 86.19 87 SER A CA 1
ATOM 707 C C . SER A 1 87 ? -4.920 12.531 4.485 1.00 86.19 87 SER A C 1
ATOM 709 O O . SER A 1 87 ? -5.395 13.500 5.085 1.00 86.19 87 SER A O 1
ATOM 711 N N . ILE A 1 88 ? -5.176 11.260 4.803 1.00 87.81 88 ILE A N 1
ATOM 712 C CA . ILE A 1 88 ? -5.946 10.836 5.971 1.00 87.81 88 ILE A CA 1
ATOM 713 C C . ILE A 1 88 ? -5.015 10.747 7.175 1.00 87.81 88 ILE A C 1
ATOM 715 O O . ILE A 1 88 ? -5.202 11.495 8.129 1.00 87.81 88 ILE A O 1
ATOM 719 N N . ASN A 1 89 ? -3.979 9.911 7.108 1.00 90.56 89 ASN A N 1
ATOM 720 C CA . ASN A 1 89 ? -3.156 9.597 8.275 1.00 90.56 89 ASN A CA 1
ATOM 721 C C . ASN A 1 89 ? -2.386 10.800 8.818 1.00 90.56 89 ASN A C 1
ATOM 723 O O . ASN A 1 89 ? -2.295 10.929 10.026 1.00 90.56 89 ASN A O 1
ATOM 727 N N . LYS A 1 90 ? -1.958 11.758 7.982 1.00 88.69 90 LYS A N 1
ATOM 728 C CA . LYS A 1 90 ? -1.289 12.987 8.456 1.00 88.69 90 LYS A CA 1
ATOM 729 C C . LYS A 1 90 ? -2.132 13.846 9.408 1.00 88.69 90 LYS A C 1
ATOM 731 O O . LYS A 1 90 ? -1.613 14.791 9.985 1.00 88.69 90 LYS A O 1
ATOM 736 N N . LYS A 1 91 ? -3.446 13.604 9.467 1.00 88.81 91 LYS A N 1
ATOM 737 C CA . LYS A 1 91 ? -4.377 14.298 10.366 1.00 88.81 91 LYS A CA 1
ATOM 738 C C . LYS A 1 91 ? -4.504 13.607 11.724 1.00 88.81 91 LYS A C 1
ATOM 740 O O . LYS A 1 91 ? -5.142 14.171 12.603 1.00 88.81 91 LYS A O 1
ATOM 745 N N . ASN A 1 92 ? -3.978 12.393 11.872 1.00 90.38 92 ASN A N 1
ATOM 746 C CA . ASN A 1 92 ? -3.936 11.693 13.147 1.00 90.38 92 ASN A CA 1
ATOM 747 C C . ASN A 1 92 ? -2.721 12.175 13.945 1.00 90.38 92 ASN A C 1
ATOM 749 O O . ASN A 1 92 ? -1.627 12.289 13.399 1.00 90.38 92 ASN A O 1
ATOM 753 N N . GLU A 1 93 ? -2.906 12.408 15.238 1.00 89.75 93 GLU A N 1
ATOM 754 C CA . GLU A 1 93 ? -1.841 12.795 16.169 1.00 89.75 93 GLU A CA 1
ATOM 755 C C . GLU A 1 93 ? -0.755 11.716 16.305 1.00 89.75 93 GLU A C 1
ATOM 757 O O . GLU A 1 93 ? 0.400 12.031 16.566 1.00 89.75 93 GLU A O 1
ATOM 762 N N . LYS A 1 94 ? -1.103 10.443 16.073 1.00 89.00 94 LYS A N 1
ATOM 763 C CA . LYS A 1 94 ? -0.169 9.304 16.097 1.00 89.00 94 LYS A CA 1
ATOM 764 C C . LYS A 1 94 ? 0.675 9.172 14.827 1.00 89.00 94 LYS A C 1
ATOM 766 O O . LYS A 1 94 ? 1.475 8.247 14.727 1.00 89.00 94 LYS A O 1
ATOM 771 N N . TYR A 1 95 ? 0.472 10.035 13.831 1.00 88.31 95 TYR A N 1
ATOM 772 C CA . TYR A 1 95 ? 1.242 9.982 12.596 1.00 88.31 95 TYR A CA 1
ATOM 773 C C . TYR A 1 95 ? 2.666 10.487 12.814 1.00 88.31 95 TYR A C 1
ATOM 775 O O . TYR A 1 95 ? 2.892 11.645 13.161 1.00 88.31 95 TYR A O 1
ATOM 783 N N . ILE A 1 96 ? 3.631 9.624 12.526 1.00 86.38 96 ILE A N 1
ATOM 784 C CA . ILE A 1 96 ? 5.054 9.910 12.622 1.00 86.38 96 ILE A CA 1
ATOM 785 C C . ILE A 1 96 ? 5.571 10.208 11.216 1.00 86.38 96 ILE A C 1
ATOM 787 O O . ILE A 1 96 ? 5.589 9.353 10.323 1.00 86.38 96 ILE A O 1
ATOM 791 N N . GLN A 1 97 ? 5.975 11.459 11.005 1.00 81.56 97 GLN A N 1
ATOM 792 C CA . GLN A 1 97 ? 6.636 11.881 9.779 1.00 81.56 97 GLN A CA 1
ATOM 793 C C . GLN A 1 97 ? 8.123 11.526 9.842 1.00 81.56 97 GLN A C 1
ATOM 795 O O . GLN A 1 97 ? 8.791 11.904 10.799 1.00 81.56 97 GLN A O 1
ATOM 800 N N . ASN A 1 98 ? 8.658 10.909 8.785 1.00 73.88 98 ASN A N 1
ATOM 801 C CA . ASN A 1 98 ? 10.109 10.831 8.635 1.00 73.88 98 ASN A CA 1
ATOM 802 C C . ASN A 1 98 ? 10.674 12.214 8.352 1.00 73.88 98 ASN A C 1
ATOM 804 O O . ASN A 1 98 ? 10.337 12.852 7.349 1.00 73.88 98 ASN A O 1
ATOM 808 N N . LEU A 1 99 ? 11.493 12.675 9.293 1.00 69.50 99 LEU A N 1
ATOM 809 C CA . LEU A 1 99 ? 12.219 13.939 9.233 1.00 69.50 99 LEU A CA 1
ATOM 810 C C . LEU A 1 99 ? 13.671 13.739 8.793 1.00 69.50 99 LEU A C 1
ATOM 812 O O . LEU A 1 99 ? 14.312 14.708 8.396 1.00 69.50 99 LEU A O 1
ATOM 816 N N . ASN A 1 100 ? 14.173 12.504 8.837 1.00 69.56 100 ASN A N 1
ATOM 817 C CA . ASN A 1 100 ? 15.524 12.166 8.430 1.00 69.56 100 ASN A CA 1
ATOM 818 C C . ASN A 1 100 ? 15.494 11.398 7.099 1.00 69.56 100 ASN A C 1
ATOM 820 O O . ASN A 1 100 ? 14.707 10.474 6.920 1.00 69.56 100 ASN A O 1
ATOM 824 N N . LEU A 1 101 ? 16.324 11.829 6.150 1.00 62.03 101 LEU A N 1
ATOM 825 C CA . LEU A 1 101 ? 16.498 11.162 4.857 1.00 62.03 101 LEU A CA 1
ATOM 826 C C . LEU A 1 101 ? 17.400 9.925 4.966 1.00 62.03 101 LEU A C 1
ATOM 828 O O . LEU A 1 101 ? 17.389 9.093 4.065 1.00 62.03 101 LEU A O 1
ATOM 832 N N . GLU A 1 102 ? 18.175 9.820 6.047 1.00 63.66 102 GLU A N 1
ATOM 833 C CA . GLU A 1 102 ? 19.088 8.706 6.305 1.00 63.66 102 GLU A CA 1
ATOM 834 C C . GLU A 1 102 ? 18.400 7.519 6.998 1.00 63.66 102 GLU A C 1
ATOM 836 O O . GLU A 1 102 ? 18.908 6.405 6.904 1.00 63.66 102 GLU A O 1
ATOM 841 N N . THR A 1 103 ? 17.244 7.730 7.649 1.00 69.56 103 THR A N 1
ATOM 842 C CA . THR A 1 103 ? 16.423 6.655 8.236 1.00 69.56 103 THR A CA 1
ATOM 843 C C . THR A 1 103 ? 15.199 6.394 7.359 1.00 69.56 103 THR A C 1
ATOM 845 O O . THR A 1 103 ? 14.215 7.136 7.344 1.00 69.56 103 THR A O 1
ATOM 848 N N . ASP A 1 104 ? 15.282 5.340 6.548 1.00 73.25 104 ASP A N 1
ATOM 849 C CA . ASP A 1 104 ? 14.278 4.997 5.540 1.00 73.25 104 ASP A CA 1
ATOM 850 C C . ASP A 1 104 ? 13.267 3.933 6.005 1.00 73.25 104 ASP A C 1
ATOM 852 O O . ASP A 1 104 ? 12.381 3.564 5.231 1.00 73.25 104 ASP A O 1
ATOM 856 N N . ASP A 1 105 ? 13.369 3.494 7.261 1.00 74.75 105 ASP A N 1
ATOM 857 C CA . ASP A 1 105 ? 12.570 2.467 7.941 1.00 74.75 105 ASP A CA 1
ATOM 858 C C . ASP A 1 105 ? 11.868 2.974 9.220 1.00 74.75 105 ASP A C 1
ATOM 860 O O . ASP A 1 105 ? 11.348 2.196 10.022 1.00 74.75 105 ASP A O 1
ATOM 864 N N . GLU A 1 106 ? 11.783 4.292 9.404 1.00 78.00 106 GLU A N 1
ATOM 865 C CA . GLU A 1 106 ? 11.080 4.8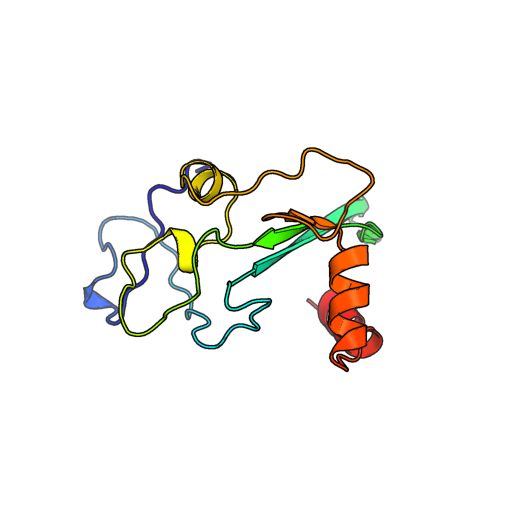98 10.537 1.00 78.00 106 GLU A CA 1
ATOM 866 C C . GLU A 1 106 ? 9.683 5.419 10.160 1.00 78.00 106 GLU A C 1
ATOM 868 O O . GLU A 1 106 ? 9.319 5.577 8.991 1.00 78.00 106 GLU A O 1
ATOM 873 N N . GLY A 1 107 ? 8.855 5.656 11.178 1.00 84.88 107 GLY A N 1
ATOM 874 C CA . GLY A 1 107 ? 7.570 6.337 11.038 1.00 84.88 107 GLY A CA 1
ATOM 875 C C . GLY A 1 107 ? 6.561 5.665 10.099 1.00 84.88 107 GLY A C 1
ATOM 876 O O . GLY A 1 107 ? 6.523 4.448 9.932 1.00 84.88 107 GLY A O 1
ATOM 877 N N . ASN A 1 108 ? 5.679 6.477 9.504 1.00 89.44 108 ASN A N 1
ATOM 878 C CA . ASN A 1 108 ? 4.569 5.991 8.675 1.00 89.44 108 ASN A CA 1
ATOM 879 C C . ASN A 1 108 ? 4.874 5.933 7.168 1.00 89.44 108 ASN A C 1
ATOM 881 O O . ASN A 1 108 ? 3.956 5.765 6.354 1.00 89.44 108 ASN A O 1
ATOM 885 N N . LYS A 1 109 ? 6.139 6.092 6.769 1.00 90.94 109 LYS A N 1
ATOM 886 C CA . LYS A 1 109 ? 6.572 6.007 5.369 1.00 90.94 109 LYS A CA 1
ATOM 887 C C . LYS A 1 109 ? 7.946 5.368 5.280 1.00 90.94 109 LYS A C 1
ATOM 889 O O . LYS A 1 109 ? 8.894 5.975 5.747 1.00 90.94 109 LYS A O 1
ATOM 894 N N . TRP A 1 110 ? 8.061 4.227 4.614 1.00 93.19 110 TRP A N 1
ATOM 895 C CA . TRP A 1 110 ? 9.366 3.623 4.333 1.00 93.19 110 TRP A CA 1
ATOM 896 C C . TRP A 1 110 ? 9.723 3.740 2.856 1.00 93.19 110 TRP A C 1
ATOM 898 O O . TRP A 1 110 ? 8.831 3.832 2.002 1.00 93.19 110 TRP A O 1
ATOM 908 N N . SER A 1 111 ? 11.020 3.701 2.551 1.00 93.19 111 SER A N 1
ATOM 909 C CA . SER A 1 111 ? 11.472 3.423 1.186 1.00 93.19 111 SER A CA 1
ATOM 910 C C . SER A 1 111 ? 11.070 2.000 0.781 1.00 93.19 111 SER A C 1
ATOM 912 O O . SER A 1 111 ? 10.802 1.129 1.618 1.00 93.19 111 SER A O 1
ATOM 914 N N . LEU A 1 112 ? 11.020 1.741 -0.524 1.00 94.25 112 LEU A N 1
ATOM 915 C CA . LEU A 1 112 ? 10.786 0.387 -1.019 1.00 94.25 112 LEU A CA 1
ATOM 916 C C . LEU A 1 112 ? 11.967 -0.529 -0.682 1.00 94.25 112 LEU A C 1
ATOM 918 O O . LEU A 1 112 ? 11.755 -1.704 -0.380 1.00 94.25 112 LEU A O 1
ATOM 922 N N . SER A 1 113 ? 13.187 0.007 -0.681 1.00 94.00 113 SER A N 1
ATOM 923 C CA . SER A 1 113 ? 14.377 -0.716 -0.230 1.00 94.00 113 SER A CA 1
ATOM 924 C C . SER A 1 113 ? 14.293 -1.143 1.239 1.00 94.00 113 SER A C 1
ATOM 926 O O . SER A 1 113 ? 14.574 -2.301 1.543 1.00 94.00 113 SER A O 1
ATOM 928 N N . ALA A 1 114 ? 13.856 -0.267 2.146 1.00 93.81 114 ALA A N 1
ATOM 929 C CA . ALA A 1 114 ? 13.639 -0.603 3.555 1.00 93.81 114 ALA A CA 1
ATOM 930 C C . ALA A 1 114 ? 12.582 -1.693 3.724 1.00 93.81 114 ALA A C 1
ATOM 932 O O . ALA A 1 114 ? 12.820 -2.689 4.408 1.00 93.81 114 ALA A O 1
ATOM 933 N N . LEU A 1 115 ? 11.444 -1.551 3.034 1.00 95.38 115 LEU A N 1
ATOM 934 C CA . LEU A 1 115 ? 10.416 -2.587 3.029 1.00 95.38 115 LEU A CA 1
ATOM 935 C C . LEU A 1 115 ? 10.967 -3.918 2.502 1.00 95.38 115 LEU A C 1
ATOM 937 O O . LEU A 1 115 ? 10.693 -4.956 3.092 1.00 95.38 115 LEU A O 1
ATOM 941 N N . SER A 1 116 ? 11.756 -3.899 1.428 1.00 94.88 116 SER A N 1
ATOM 942 C CA . SER A 1 116 ? 12.338 -5.111 0.840 1.00 94.88 116 SER A CA 1
ATOM 943 C C . SER A 1 116 ? 13.265 -5.819 1.828 1.00 94.88 116 SER A C 1
ATOM 945 O O . SER A 1 116 ? 13.072 -7.005 2.076 1.00 94.88 116 SER A O 1
ATOM 947 N N . ARG A 1 117 ? 14.178 -5.085 2.484 1.00 95.31 117 ARG A N 1
ATOM 948 C CA . ARG A 1 117 ? 15.050 -5.635 3.540 1.00 95.31 117 ARG A CA 1
ATOM 949 C C . ARG A 1 117 ? 14.242 -6.250 4.683 1.00 95.31 117 ARG A C 1
ATOM 951 O O . ARG A 1 117 ? 14.570 -7.334 5.161 1.00 95.31 117 ARG A O 1
ATOM 958 N N . TYR A 1 118 ? 13.169 -5.581 5.107 1.00 95.50 118 TYR A N 1
ATOM 959 C CA . TYR A 1 118 ? 12.285 -6.109 6.143 1.00 95.50 118 TYR A CA 1
ATOM 960 C C . TYR A 1 118 ? 11.591 -7.402 5.695 1.00 95.50 118 TYR A C 1
ATOM 962 O O . TYR A 1 118 ? 11.624 -8.395 6.419 1.00 95.50 118 TYR A O 1
ATOM 970 N N . LEU A 1 119 ? 10.989 -7.420 4.503 1.00 96.19 119 LEU A N 1
ATOM 971 C CA . LEU A 1 119 ? 10.291 -8.591 3.967 1.00 96.19 119 LEU A CA 1
ATOM 972 C C . LEU A 1 119 ? 11.237 -9.792 3.804 1.00 96.19 119 LEU A C 1
ATOM 974 O O . LEU A 1 119 ? 10.882 -10.901 4.201 1.00 96.19 119 LEU A O 1
ATOM 978 N N . GLU A 1 120 ? 12.458 -9.572 3.317 1.00 96.44 120 GLU A N 1
ATOM 979 C CA . GLU A 1 120 ? 13.506 -10.600 3.260 1.00 96.44 120 GLU A CA 1
ATOM 980 C C . GLU A 1 120 ? 13.844 -11.138 4.653 1.00 96.44 120 GLU A C 1
ATOM 982 O O . GLU A 1 120 ? 13.928 -12.351 4.844 1.00 96.44 120 GLU A O 1
ATOM 987 N N . SER A 1 121 ? 13.968 -10.255 5.651 1.00 96.25 121 SER A N 1
ATOM 988 C CA . SER A 1 121 ? 14.291 -10.647 7.029 1.00 96.25 121 SER A CA 1
ATOM 989 C C . SER A 1 121 ? 13.227 -11.534 7.688 1.00 96.25 121 SER A C 1
ATOM 991 O O . SER A 1 121 ? 13.561 -12.350 8.545 1.00 96.25 121 SER A O 1
ATOM 993 N N . ILE A 1 122 ? 11.963 -11.427 7.260 1.00 95.88 122 ILE A N 1
ATOM 994 C CA . ILE A 1 122 ? 10.862 -12.294 7.713 1.00 95.88 122 ILE A CA 1
ATOM 995 C C . ILE A 1 122 ? 10.607 -13.484 6.769 1.00 95.88 122 ILE A C 1
ATOM 997 O O . ILE A 1 122 ? 9.621 -14.201 6.934 1.00 95.88 122 ILE A O 1
ATOM 1001 N N . GLY A 1 123 ? 11.494 -13.714 5.794 1.00 96.19 123 GLY A N 1
ATOM 1002 C CA . GLY A 1 123 ? 11.492 -14.890 4.921 1.00 96.19 123 GLY A CA 1
ATOM 1003 C C . GLY A 1 123 ? 10.596 -14.791 3.685 1.00 96.19 123 GLY A C 1
ATOM 1004 O O . GLY A 1 123 ? 10.237 -15.822 3.116 1.00 96.19 123 GLY A O 1
ATOM 1005 N N . VAL A 1 124 ? 10.206 -13.588 3.257 1.00 96.12 124 VAL A N 1
ATOM 1006 C CA . VAL A 1 124 ? 9.455 -13.404 2.006 1.00 96.12 124 VAL A CA 1
ATOM 1007 C C . VAL A 1 124 ? 10.388 -13.556 0.806 1.00 96.12 124 VAL A C 1
ATOM 1009 O O . VAL A 1 124 ? 11.428 -12.907 0.721 1.00 96.12 124 VAL A O 1
ATOM 1012 N N . ASP A 1 125 ? 9.981 -14.379 -0.160 1.00 96.25 125 ASP A N 1
ATOM 1013 C CA . ASP A 1 125 ? 10.667 -14.498 -1.447 1.00 96.25 125 ASP A CA 1
ATOM 1014 C C . ASP A 1 125 ? 10.411 -13.249 -2.307 1.00 96.25 125 ASP A C 1
ATOM 1016 O O . ASP A 1 125 ? 9.354 -13.091 -2.931 1.00 96.25 125 ASP A O 1
ATOM 1020 N N . MET A 1 126 ? 11.400 -12.356 -2.339 1.00 94.44 126 MET A N 1
ATOM 1021 C CA . MET A 1 126 ? 11.325 -11.113 -3.103 1.00 94.44 126 MET A CA 1
ATOM 1022 C C . MET A 1 126 ? 11.318 -11.333 -4.616 1.00 94.44 126 MET A C 1
ATOM 1024 O O . MET A 1 126 ? 10.703 -10.542 -5.330 1.00 94.44 126 MET A O 1
ATOM 1028 N N . ASN A 1 127 ? 11.935 -12.405 -5.124 1.00 94.62 127 ASN A N 1
ATOM 1029 C CA . ASN A 1 127 ? 11.914 -12.699 -6.559 1.00 94.62 127 ASN A CA 1
ATOM 1030 C C . ASN A 1 127 ? 10.500 -13.081 -6.998 1.00 94.62 127 ASN A C 1
ATOM 1032 O O . ASN A 1 127 ? 9.992 -12.558 -7.992 1.00 94.62 127 ASN A O 1
ATOM 1036 N N . LEU A 1 128 ? 9.834 -13.938 -6.219 1.00 95.12 128 LEU A N 1
ATOM 1037 C CA . LEU A 1 128 ? 8.439 -14.292 -6.458 1.00 95.12 128 LEU A CA 1
ATOM 1038 C C . LEU A 1 128 ? 7.516 -13.074 -6.314 1.00 95.12 128 LEU A C 1
ATOM 1040 O O . LEU A 1 128 ? 6.603 -12.903 -7.124 1.00 95.12 128 LEU A O 1
ATOM 1044 N N . LEU A 1 129 ? 7.748 -12.218 -5.312 1.00 94.12 129 LEU A N 1
ATOM 1045 C CA . LEU A 1 129 ? 6.976 -10.990 -5.117 1.00 94.12 129 LEU A CA 1
ATOM 1046 C C . LEU A 1 129 ? 7.063 -10.075 -6.346 1.00 94.12 129 LEU A C 1
ATOM 1048 O O . LEU A 1 129 ? 6.031 -9.682 -6.889 1.00 94.12 129 LEU A O 1
ATOM 1052 N N . TRP A 1 130 ? 8.277 -9.772 -6.812 1.00 93.81 130 TRP A N 1
ATOM 1053 C CA . TRP A 1 130 ? 8.488 -8.912 -7.977 1.00 93.81 130 TRP A CA 1
ATOM 1054 C C . TRP A 1 130 ? 7.967 -9.533 -9.267 1.00 93.81 130 TRP A C 1
ATOM 1056 O O . TRP A 1 130 ? 7.349 -8.829 -10.062 1.00 93.81 130 TRP A O 1
ATOM 1066 N N . SER A 1 131 ? 8.123 -10.848 -9.446 1.00 95.00 131 SER A N 1
ATOM 1067 C CA . SER A 1 131 ? 7.533 -11.559 -10.583 1.00 95.00 131 SER A CA 1
ATOM 1068 C C . SER A 1 131 ? 6.017 -11.384 -10.640 1.00 95.00 131 SER A C 1
ATOM 1070 O O . SER A 1 131 ? 5.479 -11.218 -11.727 1.00 95.00 131 SER A O 1
ATOM 1072 N N . ARG A 1 132 ? 5.326 -11.398 -9.492 1.00 93.94 132 ARG A N 1
ATOM 1073 C CA . ARG A 1 132 ? 3.877 -11.155 -9.436 1.00 93.94 132 ARG A CA 1
ATOM 1074 C C . ARG A 1 132 ? 3.519 -9.697 -9.685 1.00 93.94 132 ARG A C 1
ATOM 1076 O O . ARG A 1 132 ? 2.494 -9.435 -10.289 1.00 93.94 132 ARG A O 1
ATOM 1083 N N . ILE A 1 133 ? 4.341 -8.756 -9.222 1.00 92.56 133 ILE A N 1
ATOM 1084 C CA . ILE A 1 133 ? 4.117 -7.321 -9.448 1.00 92.56 133 ILE A CA 1
ATOM 1085 C C . ILE A 1 133 ? 4.249 -6.966 -10.932 1.00 92.56 133 ILE A C 1
ATOM 1087 O O . ILE A 1 133 ? 3.474 -6.152 -11.417 1.00 92.56 133 ILE A O 1
ATOM 1091 N N . TYR A 1 134 ? 5.212 -7.556 -11.643 1.00 91.25 134 TYR A N 1
ATOM 1092 C CA . TYR A 1 134 ? 5.406 -7.300 -13.073 1.00 91.25 134 TYR A CA 1
ATOM 1093 C C . TYR A 1 134 ? 4.341 -7.941 -13.974 1.00 91.25 134 TYR A C 1
ATOM 1095 O O . TYR A 1 134 ? 4.234 -7.540 -15.128 1.00 91.25 134 TYR A O 1
ATOM 1103 N N . ASP A 1 135 ? 3.587 -8.918 -13.464 1.00 91.25 135 ASP A N 1
ATOM 1104 C CA . ASP A 1 135 ? 2.501 -9.602 -14.185 1.00 91.25 135 ASP A CA 1
ATOM 1105 C C . ASP A 1 135 ? 1.136 -8.893 -14.050 1.00 91.25 135 ASP A C 1
ATOM 1107 O O . ASP A 1 135 ? 0.206 -9.203 -14.792 1.00 91.25 135 ASP A O 1
ATOM 1111 N N . LEU A 1 136 ? 1.007 -7.950 -13.103 1.00 83.00 136 LEU A N 1
ATOM 1112 C CA . LEU A 1 136 ? -0.199 -7.128 -12.901 1.00 83.00 136 LEU A CA 1
ATOM 1113 C C . LEU A 1 136 ? -0.397 -6.096 -14.018 1.00 83.00 136 LEU A C 1
ATOM 1115 O O . LEU A 1 136 ? -1.576 -5.898 -14.396 1.00 83.00 136 LEU A O 1
#

Secondary structure (DSSP, 8-state):
--S-TT----SSGGGS-TTS--------SS--EETTEEEEEEEEEEEEEETTEEEEEEEEEEEEEEEEE--TTT-TT-HHHH---HHHHTTSTT------SS-SSSTTEEEHHHHHHHHHHTT--HHHHHHHHHH-

Organism: NCBI:txid151035

InterPro domains:
  IPR004344 Tubulin-tyrosine ligase/Tubulin polyglutamylase [PF03133] (1-135)
  IPR004344 Tubulin-tyrosine ligase/Tubulin polyglutamylase [PS51221] (1-136)